Protein AF-A0A354W8C3-F1 (afdb_monomer)

Mean predicted aligned error: 6.42 Å

Foldseek 3Di:
DDKDKDAQDWADDVVVRDTDTARIFMADVQCVQPVPPPDDHPPVGDDGQETEHEDPDPPVVVCQQVCLVSVHQWYWYQDPLDIWIWGRDPRGTDTDPADPSCRPDDCPCLSVQQVVCVVVPSVSSVVSVVVVVVVD

pLDDT: mean 80.99, std 9.35, range [51.19, 94.44]

Nearest PDB structures (foldseek):
  6bn5-assembly2_B  TM=6.693E-01  e=8.030E-01  Homo sapiens
  5int-assembly1_A  TM=4.806E-01  e=3.051E-01  Bacillus anthracis
  2ddw-assembly1_A  TM=3.536E-01  e=6.203E-01  Escherichia coli
  5itd-assembly1_B  TM=3.626E-01  e=7.528E-01  Homo sapiens
  8v8i-assembly1_B  TM=3.710E-01  e=5.933E+00  Homo sapiens

Solvent-accessible surface area (backbone atoms only — not comparable to full-atom values): 8024 Å² total; per-residue (Å²): 90,79,68,49,75,49,52,79,45,78,45,48,30,73,94,75,74,44,73,46,76,40,70,28,35,31,21,51,86,53,28,86,84,44,68,90,49,94,72,87,50,47,83,89,36,83,53,47,45,33,34,47,42,76,62,86,58,83,70,66,71,77,41,53,64,53,44,36,74,62,57,35,50,30,40,37,39,40,49,99,70,39,71,44,39,27,35,56,56,96,74,44,72,45,79,45,98,69,48,87,89,47,73,88,58,82,67,76,62,51,31,57,59,38,51,78,21,50,88,70,33,68,69,45,25,51,52,54,51,55,53,51,50,61,76,95

Sequence (136 aa):
MNYRCLGSVLWQRPDLKISLEVDSCFYIQNLSAIEKKLTICLPENPPPDLVLEIDLTQKSLSRRSIYARLGIPEVWRCDQNKLKIYQLQGRDYQQTPRSLVFPEIALESLPQIINNNIKSGRTSVRREFQKWLITI

Structure (mmCIF, N/CA/C/O backbone):
data_AF-A0A354W8C3-F1
#
_entry.id   AF-A0A354W8C3-F1
#
loop_
_atom_site.group_PDB
_atom_site.id
_atom_site.type_symbol
_atom_site.label_atom_id
_atom_site.label_alt_id
_atom_site.label_comp_id
_atom_site.label_asym_id
_atom_site.label_entity_id
_atom_site.label_seq_id
_atom_site.pdbx_PDB_ins_code
_atom_site.Cartn_x
_atom_site.Cartn_y
_atom_site.Cartn_z
_atom_site.occupancy
_atom_site.B_iso_or_equiv
_atom_site.auth_seq_id
_atom_site.auth_comp_id
_atom_site.auth_asym_id
_atom_site.auth_atom_id
_atom_site.pdbx_PDB_model_num
ATOM 1 N N . MET A 1 1 ? 4.388 -7.373 12.159 1.00 74.56 1 MET A N 1
ATOM 2 C CA . MET A 1 1 ? 4.820 -7.513 10.741 1.00 74.56 1 MET A CA 1
ATOM 3 C C . MET A 1 1 ? 6.120 -6.745 10.423 1.00 74.56 1 MET A C 1
ATOM 5 O O . MET A 1 1 ? 6.284 -5.642 10.933 1.00 74.56 1 MET A O 1
ATOM 9 N N . ASN A 1 2 ? 6.999 -7.250 9.539 1.00 77.12 2 ASN A N 1
ATOM 10 C CA . ASN A 1 2 ? 8.089 -6.454 8.934 1.00 77.12 2 ASN A CA 1
ATOM 11 C C . ASN A 1 2 ? 7.598 -5.789 7.635 1.00 77.12 2 ASN A C 1
ATOM 13 O O . ASN A 1 2 ? 7.031 -6.465 6.784 1.00 77.12 2 ASN A O 1
ATOM 17 N N . TYR A 1 3 ? 7.817 -4.484 7.462 1.00 79.31 3 TYR A N 1
ATOM 18 C CA . TYR A 1 3 ? 7.469 -3.755 6.235 1.00 79.31 3 TYR A CA 1
ATOM 19 C C . TYR A 1 3 ? 8.381 -2.537 6.039 1.00 79.31 3 TYR A C 1
ATOM 21 O O . TYR A 1 3 ? 8.923 -1.998 7.006 1.00 79.31 3 TYR A O 1
ATOM 29 N N . ARG A 1 4 ? 8.511 -2.052 4.797 1.00 75.88 4 ARG A N 1
ATOM 30 C CA . ARG A 1 4 ? 9.119 -0.744 4.495 1.00 75.88 4 ARG A CA 1
ATOM 31 C C . ARG A 1 4 ? 8.042 0.188 3.957 1.00 75.88 4 ARG A C 1
ATOM 33 O O . ARG A 1 4 ? 7.475 -0.057 2.894 1.00 75.88 4 ARG A O 1
ATOM 40 N N . CYS A 1 5 ? 7.762 1.258 4.699 1.00 74.19 5 CYS A N 1
ATOM 41 C CA . CYS A 1 5 ? 6.906 2.344 4.233 1.00 74.19 5 CYS A CA 1
ATOM 42 C C . CYS A 1 5 ? 7.781 3.438 3.634 1.00 74.19 5 CYS A C 1
ATOM 4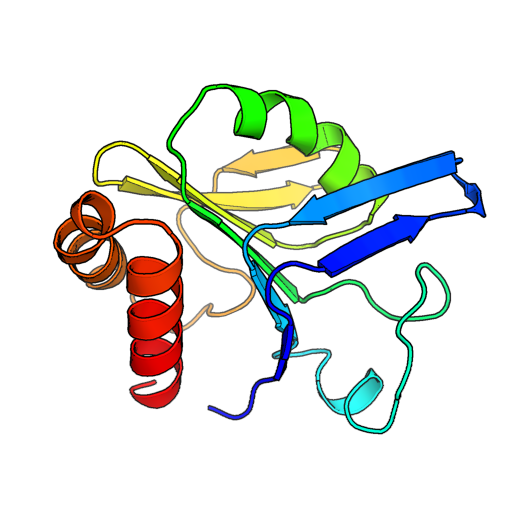4 O O . CYS A 1 5 ? 8.642 4.003 4.310 1.00 74.19 5 CYS A O 1
ATOM 46 N N . LEU A 1 6 ? 7.543 3.737 2.365 1.00 68.38 6 LEU A N 1
ATOM 47 C CA . LEU A 1 6 ? 8.066 4.940 1.748 1.00 68.38 6 LEU A CA 1
ATOM 48 C C . LEU A 1 6 ? 6.912 5.945 1.747 1.00 68.38 6 LEU A C 1
ATOM 50 O O . LEU A 1 6 ? 5.810 5.610 1.307 1.00 68.38 6 LEU A O 1
ATOM 54 N N . GLY A 1 7 ? 7.146 7.114 2.353 1.00 62.00 7 GLY A N 1
ATOM 55 C CA . GLY A 1 7 ? 6.153 8.179 2.531 1.00 62.00 7 GLY A CA 1
ATOM 56 C C . GLY A 1 7 ? 5.721 8.810 1.203 1.00 62.00 7 GLY A C 1
ATOM 57 O O . GLY A 1 7 ? 5.457 8.096 0.241 1.00 62.00 7 GLY A O 1
ATOM 58 N N . SER A 1 8 ? 5.671 10.146 1.124 1.00 59.25 8 SER A N 1
ATOM 59 C CA . SER A 1 8 ? 5.526 10.770 -0.197 1.00 59.25 8 SER A CA 1
ATOM 60 C C . SER A 1 8 ? 6.786 10.462 -1.007 1.00 59.25 8 SER A C 1
ATOM 62 O O . SER A 1 8 ? 7.889 10.869 -0.636 1.00 59.25 8 SER A O 1
ATOM 64 N N . VAL A 1 9 ? 6.615 9.668 -2.061 1.00 63.66 9 VAL A N 1
ATOM 65 C CA . VAL A 1 9 ? 7.665 9.302 -3.009 1.00 63.66 9 VAL A CA 1
ATOM 66 C C . VAL A 1 9 ? 7.144 9.533 -4.412 1.00 63.66 9 VAL A C 1
ATOM 68 O O . VAL A 1 9 ? 6.025 9.144 -4.752 1.00 63.66 9 VAL A O 1
ATOM 71 N N . LEU A 1 10 ? 7.988 10.160 -5.228 1.00 68.88 10 LEU A N 1
ATOM 72 C CA . LEU A 1 10 ? 7.761 10.297 -6.653 1.00 68.88 10 LEU A CA 1
ATOM 73 C C . LEU A 1 10 ? 8.177 8.997 -7.345 1.00 68.88 10 LEU A C 1
ATOM 75 O O . LEU A 1 10 ? 9.358 8.757 -7.586 1.00 68.88 10 LEU A O 1
ATOM 79 N N . TRP A 1 11 ? 7.201 8.160 -7.676 1.00 75.12 11 TRP A N 1
ATOM 80 C CA . TRP A 1 11 ? 7.421 6.986 -8.510 1.00 75.12 11 TRP A CA 1
ATOM 81 C C . TRP A 1 11 ? 7.598 7.409 -9.954 1.00 75.12 11 TRP A C 1
ATOM 83 O O . TRP A 1 11 ? 6.843 8.240 -10.456 1.00 75.12 11 TRP A O 1
ATOM 93 N N . GLN A 1 12 ? 8.583 6.831 -10.631 1.00 73.56 12 GLN A N 1
ATOM 94 C CA . GLN A 1 12 ? 8.883 7.144 -12.021 1.00 73.56 12 GLN A CA 1
ATOM 95 C C . GLN A 1 12 ? 8.979 5.855 -12.836 1.00 73.56 12 GLN A C 1
ATOM 97 O O . GLN A 1 12 ? 9.591 4.878 -12.408 1.00 73.56 12 GLN A O 1
ATOM 102 N N . ARG A 1 13 ? 8.374 5.883 -14.025 1.00 73.31 13 ARG A N 1
ATOM 103 C CA . ARG A 1 13 ? 8.561 4.916 -15.113 1.00 73.31 13 ARG A CA 1
ATOM 104 C C . ARG A 1 13 ? 9.083 5.693 -16.320 1.00 73.31 13 ARG A C 1
ATOM 106 O O . ARG A 1 13 ? 8.270 6.156 -17.131 1.00 73.31 13 ARG A O 1
ATOM 113 N N . PRO A 1 14 ? 10.405 5.935 -16.412 1.00 75.62 14 PRO A N 1
ATOM 114 C CA . PRO A 1 14 ? 10.983 6.727 -17.498 1.00 75.62 14 PRO A CA 1
ATOM 115 C C . PRO A 1 14 ? 10.682 6.129 -18.877 1.00 75.62 14 PRO A C 1
ATOM 117 O O . PRO A 1 14 ? 10.384 6.870 -19.813 1.00 75.62 14 PRO A O 1
ATOM 120 N N . ASP A 1 15 ? 10.650 4.796 -18.965 1.00 76.69 15 ASP A N 1
ATOM 121 C CA . ASP A 1 15 ? 10.252 4.017 -20.144 1.00 76.69 15 ASP A CA 1
ATOM 122 C C . ASP A 1 15 ? 8.844 4.373 -20.648 1.00 76.69 15 ASP A C 1
ATOM 124 O O . ASP A 1 15 ? 8.591 4.384 -21.851 1.00 76.69 15 ASP A O 1
ATOM 128 N N . LEU A 1 16 ? 7.933 4.723 -19.736 1.00 76.88 16 LEU A N 1
ATOM 129 C CA . LEU A 1 16 ? 6.551 5.097 -20.048 1.00 76.88 16 LEU A CA 1
ATOM 130 C C . LEU A 1 16 ? 6.290 6.612 -20.010 1.00 76.88 16 LEU A C 1
ATOM 132 O O . LEU A 1 16 ? 5.150 7.027 -20.253 1.00 76.88 16 LEU A O 1
ATOM 136 N N . LYS A 1 17 ? 7.310 7.424 -19.695 1.00 76.94 17 LYS A N 1
ATOM 137 C CA . LYS A 1 17 ? 7.222 8.876 -19.445 1.00 76.94 17 LYS A CA 1
ATOM 138 C C . LYS A 1 17 ? 6.139 9.245 -18.426 1.00 76.94 17 LYS A C 1
ATOM 140 O O . LYS A 1 17 ? 5.377 10.188 -18.635 1.00 76.94 17 LYS A O 1
ATOM 145 N N . ILE A 1 18 ? 6.052 8.491 -17.330 1.00 76.06 18 ILE A N 1
ATOM 146 C CA . ILE A 1 18 ? 5.102 8.776 -16.248 1.00 76.06 18 ILE A CA 1
ATOM 147 C C . ILE A 1 18 ? 5.835 8.983 -14.935 1.00 76.06 18 ILE A C 1
ATOM 149 O O . ILE A 1 18 ? 6.778 8.256 -14.615 1.00 76.06 18 ILE A O 1
ATOM 153 N N . SER A 1 19 ? 5.327 9.922 -14.146 1.00 74.12 19 SER A N 1
ATOM 154 C CA . SER A 1 19 ? 5.635 10.047 -12.733 1.00 74.12 19 SER A CA 1
ATOM 155 C C . SER A 1 19 ? 4.352 10.139 -11.907 1.00 74.12 19 SER A C 1
ATOM 157 O O . SER A 1 19 ? 3.322 10.625 -12.382 1.00 74.12 19 SER A O 1
ATOM 159 N N . LEU A 1 20 ? 4.400 9.634 -10.676 1.00 74.44 20 LEU A N 1
ATOM 160 C CA . LEU A 1 20 ? 3.288 9.690 -9.741 1.00 74.44 20 LEU A CA 1
ATOM 161 C C . LEU A 1 20 ? 3.794 9.869 -8.320 1.00 74.44 20 LEU A C 1
ATOM 163 O O . LEU A 1 20 ? 4.523 9.029 -7.799 1.00 74.44 20 LEU A O 1
ATOM 167 N N . GLU A 1 21 ? 3.364 10.948 -7.686 1.00 73.25 21 GLU A N 1
ATOM 168 C CA . GLU A 1 21 ? 3.491 11.096 -6.246 1.00 73.25 21 GLU A CA 1
ATOM 169 C C . GLU A 1 21 ? 2.325 10.367 -5.575 1.00 73.25 21 GLU A C 1
ATOM 171 O O . GLU A 1 21 ? 1.161 10.600 -5.922 1.00 73.25 21 GLU A O 1
ATOM 176 N N . VAL A 1 22 ? 2.649 9.471 -4.647 1.00 73.50 22 VAL A N 1
ATOM 177 C CA . VAL A 1 22 ? 1.672 8.711 -3.857 1.00 73.50 22 VAL A CA 1
ATOM 178 C C . VAL A 1 22 ? 1.735 9.159 -2.407 1.00 73.50 22 VAL A C 1
ATOM 180 O O . VAL A 1 22 ? 2.820 9.449 -1.905 1.00 73.50 22 VAL A O 1
ATOM 183 N N . ASP A 1 23 ? 0.594 9.205 -1.716 1.00 71.06 23 ASP A N 1
ATOM 184 C CA . ASP A 1 23 ? 0.568 9.637 -0.311 1.00 71.06 23 ASP A CA 1
ATOM 185 C C . ASP A 1 23 ? 1.371 8.671 0.580 1.00 71.06 23 ASP A C 1
ATOM 187 O O . ASP A 1 23 ? 2.087 9.082 1.505 1.00 71.06 23 ASP A O 1
ATOM 191 N N . SER A 1 24 ? 1.216 7.364 0.346 1.00 81.25 24 SER A N 1
ATOM 192 C CA . SER A 1 24 ? 1.921 6.297 1.061 1.00 81.25 24 SER A CA 1
ATOM 193 C C . SER A 1 24 ? 1.955 5.008 0.255 1.00 81.25 24 SER A C 1
ATOM 195 O O . SER A 1 24 ? 0.943 4.590 -0.308 1.00 81.25 24 SER A O 1
ATOM 197 N N . CYS A 1 25 ? 3.101 4.332 0.270 1.00 86.12 25 CYS A N 1
ATOM 198 C CA . CYS A 1 25 ? 3.245 3.002 -0.309 1.00 86.12 25 CYS A CA 1
ATOM 199 C C . CYS A 1 25 ? 4.025 2.065 0.618 1.00 86.12 25 CYS A C 1
ATOM 201 O O . CYS A 1 25 ? 4.861 2.498 1.421 1.00 86.12 25 CYS A O 1
ATOM 203 N N . PHE A 1 26 ? 3.718 0.777 0.519 1.00 88.06 26 PHE A N 1
ATOM 204 C CA . PHE A 1 26 ? 4.200 -0.244 1.437 1.00 88.06 26 PHE A CA 1
ATOM 205 C C . PHE A 1 26 ? 4.765 -1.423 0.654 1.00 88.06 26 PHE A C 1
ATOM 207 O O . PHE A 1 26 ? 4.094 -1.993 -0.206 1.00 88.06 26 PHE A O 1
ATOM 214 N N . TYR A 1 27 ? 6.002 -1.780 0.989 1.00 89.19 27 TYR A N 1
ATOM 215 C CA . TYR A 1 27 ? 6.626 -3.039 0.604 1.00 89.19 27 TYR A CA 1
ATOM 216 C C . TYR A 1 27 ? 6.516 -3.999 1.784 1.00 89.19 27 TYR A C 1
ATOM 218 O O . TYR A 1 27 ? 7.070 -3.742 2.857 1.00 89.19 27 TYR A O 1
ATOM 226 N N . ILE A 1 28 ? 5.762 -5.071 1.579 1.00 89.25 28 ILE A N 1
ATOM 227 C CA . ILE A 1 28 ? 5.424 -6.101 2.559 1.00 89.25 28 ILE A CA 1
ATOM 228 C C . ILE A 1 28 ? 5.897 -7.448 2.012 1.00 89.25 28 ILE A C 1
ATOM 230 O O . ILE A 1 28 ? 6.845 -8.019 2.541 1.00 89.25 28 ILE A O 1
ATOM 234 N N . GLN A 1 29 ? 5.317 -7.909 0.902 1.00 88.94 29 GLN A N 1
ATOM 235 C CA . GLN A 1 29 ? 5.716 -9.156 0.242 1.00 88.94 29 GLN A CA 1
ATOM 236 C C . GLN A 1 29 ? 7.000 -8.951 -0.573 1.00 88.94 29 GLN A C 1
ATOM 238 O O . GLN A 1 29 ? 7.904 -9.782 -0.539 1.00 88.94 29 GLN A O 1
ATOM 243 N N . ASN A 1 30 ? 7.137 -7.794 -1.228 1.00 89.81 30 ASN A N 1
ATOM 244 C CA . ASN A 1 30 ? 8.319 -7.424 -2.007 1.00 89.81 30 ASN A CA 1
ATOM 245 C C . ASN A 1 30 ? 9.456 -6.810 -1.165 1.00 89.81 30 ASN A C 1
ATOM 247 O O . ASN A 1 30 ? 10.426 -6.286 -1.718 1.00 89.81 30 ASN A O 1
ATOM 251 N N . LEU A 1 31 ? 9.369 -6.856 0.171 1.00 88.25 31 LEU A N 1
ATOM 252 C CA . LEU A 1 31 ? 10.340 -6.223 1.069 1.00 88.25 31 LEU A CA 1
ATOM 253 C C . LEU A 1 31 ? 11.775 -6.726 0.844 1.00 88.25 31 LEU A C 1
ATOM 255 O O . LEU A 1 31 ? 12.694 -5.915 0.717 1.00 88.25 31 LEU A O 1
ATOM 259 N N . SER A 1 32 ? 11.963 -8.042 0.731 1.00 87.00 32 SER A N 1
ATOM 260 C CA . SER A 1 32 ? 13.285 -8.666 0.559 1.00 87.00 32 SER A CA 1
ATOM 261 C C . SER A 1 32 ? 13.996 -8.229 -0.730 1.00 87.00 32 SER A C 1
ATOM 263 O O . SER A 1 32 ? 15.223 -8.173 -0.784 1.00 87.00 32 SER A O 1
ATOM 265 N N . ALA A 1 33 ? 13.239 -7.856 -1.765 1.00 86.75 33 ALA A N 1
ATOM 266 C CA . ALA A 1 33 ? 13.778 -7.418 -3.051 1.00 86.75 33 ALA A CA 1
ATOM 267 C C . ALA A 1 33 ? 14.290 -5.963 -3.041 1.00 86.75 33 ALA A C 1
ATOM 269 O O . ALA A 1 33 ? 15.051 -5.560 -3.930 1.00 86.75 33 ALA A O 1
ATOM 270 N N . ILE A 1 34 ? 13.871 -5.159 -2.057 1.00 87.25 34 ILE A N 1
ATOM 271 C CA . ILE A 1 34 ? 14.150 -3.715 -1.999 1.00 87.25 34 ILE A CA 1
ATOM 272 C C . ILE A 1 34 ? 14.824 -3.263 -0.700 1.00 87.25 34 ILE A C 1
ATOM 274 O O . ILE A 1 34 ? 15.304 -2.132 -0.642 1.00 87.25 34 ILE A O 1
ATOM 278 N N . GLU A 1 35 ? 14.897 -4.100 0.338 1.00 83.62 35 GLU A N 1
ATOM 279 C CA . GLU A 1 35 ? 15.437 -3.738 1.661 1.00 83.62 35 GLU A CA 1
ATOM 280 C C . GLU A 1 35 ? 16.862 -3.171 1.609 1.00 83.62 35 GLU A C 1
ATOM 282 O O . GLU A 1 35 ? 17.151 -2.165 2.250 1.00 83.62 35 GLU A O 1
ATOM 287 N N . LYS A 1 36 ? 17.734 -3.757 0.782 1.00 84.69 36 LYS A N 1
ATOM 288 C CA . LYS A 1 36 ? 19.144 -3.361 0.640 1.00 84.69 36 LYS A CA 1
ATOM 289 C C . LYS A 1 36 ? 19.367 -2.277 -0.416 1.00 84.69 36 LYS A C 1
ATOM 291 O O . LYS A 1 36 ? 20.509 -1.930 -0.708 1.00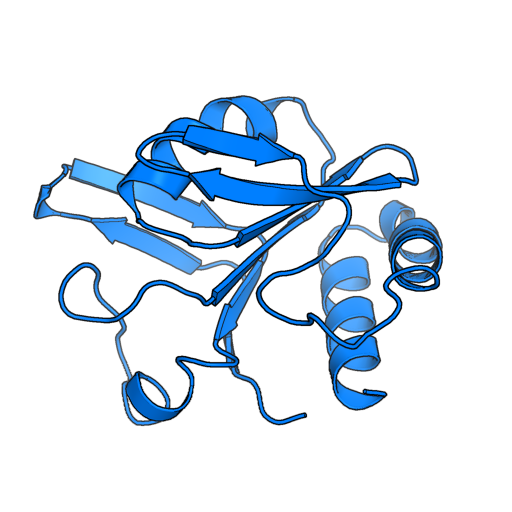 84.69 36 LYS A O 1
ATOM 296 N N . LYS A 1 37 ? 18.297 -1.755 -1.023 1.00 81.25 37 LYS A N 1
ATOM 297 C CA . LYS A 1 37 ? 18.387 -0.765 -2.099 1.00 81.25 37 LYS A CA 1
ATOM 298 C C . LYS A 1 37 ? 18.181 0.651 -1.562 1.00 81.25 37 LYS A C 1
ATOM 300 O O . LYS A 1 37 ? 17.191 0.945 -0.882 1.00 81.25 37 LYS A O 1
ATOM 305 N N . LEU A 1 38 ? 19.133 1.523 -1.900 1.00 76.62 38 LEU A N 1
ATOM 306 C CA . LEU A 1 38 ? 19.090 2.961 -1.610 1.00 76.62 38 LEU A CA 1
ATOM 307 C C . LEU A 1 38 ? 18.122 3.694 -2.546 1.00 76.62 38 LEU A C 1
ATOM 309 O O . LEU A 1 38 ? 17.396 4.577 -2.100 1.00 76.62 38 LEU A O 1
ATOM 313 N N . THR A 1 39 ? 18.063 3.263 -3.808 1.00 76.81 39 THR A N 1
ATOM 314 C CA . THR A 1 39 ? 17.165 3.798 -4.837 1.00 76.81 39 THR A CA 1
ATOM 315 C C . THR A 1 39 ? 16.312 2.670 -5.401 1.00 76.81 39 THR A C 1
ATOM 317 O O . THR A 1 39 ? 16.802 1.556 -5.597 1.00 76.81 39 THR A O 1
ATOM 320 N N . ILE A 1 40 ? 15.033 2.950 -5.644 1.00 79.25 40 ILE A N 1
ATOM 321 C CA . ILE A 1 40 ? 14.081 2.000 -6.218 1.00 79.25 40 ILE A CA 1
ATOM 322 C C . ILE A 1 40 ? 13.554 2.613 -7.512 1.00 79.25 40 ILE A C 1
ATOM 324 O O . ILE A 1 40 ? 12.922 3.668 -7.481 1.00 79.25 40 ILE A O 1
ATOM 328 N N . CYS A 1 41 ? 13.821 1.950 -8.634 1.00 79.06 41 CYS A N 1
ATOM 329 C CA . CYS A 1 41 ? 13.432 2.394 -9.968 1.00 79.06 41 CYS A CA 1
ATOM 330 C C . CYS A 1 41 ? 12.525 1.344 -10.607 1.00 79.06 41 CYS A C 1
ATOM 332 O O . CYS A 1 41 ? 12.855 0.162 -10.634 1.00 79.06 41 CYS A O 1
ATOM 334 N N . LEU A 1 42 ? 11.387 1.761 -11.157 1.00 79.75 42 LEU A N 1
ATOM 335 C CA . LEU A 1 42 ? 10.544 0.868 -11.949 1.00 79.75 42 LEU A CA 1
ATOM 336 C C . LEU A 1 42 ? 10.942 0.993 -13.432 1.00 79.75 42 LEU A C 1
ATOM 338 O O . LEU A 1 42 ? 11.202 2.114 -13.878 1.00 79.75 42 LEU A O 1
ATOM 342 N N . PRO A 1 43 ? 10.950 -0.099 -14.224 1.00 82.62 43 PRO A N 1
ATOM 343 C CA . PRO A 1 43 ? 10.533 -1.468 -13.887 1.00 82.62 43 PRO A CA 1
ATOM 344 C C . PRO A 1 43 ? 11.649 -2.391 -13.351 1.00 82.62 43 PRO A C 1
ATOM 346 O O . PRO A 1 43 ? 11.412 -3.582 -13.190 1.00 82.62 43 PRO A O 1
ATOM 349 N N . GLU A 1 44 ? 12.859 -1.886 -13.096 1.00 85.19 44 GLU A N 1
ATOM 350 C CA . GLU A 1 44 ? 14.001 -2.696 -12.619 1.00 85.19 44 GLU A CA 1
ATOM 351 C C . GLU A 1 44 ? 13.764 -3.328 -11.236 1.00 85.19 44 GLU A C 1
ATOM 353 O O . GLU A 1 44 ? 14.362 -4.342 -10.871 1.00 85.19 44 GLU A O 1
ATOM 358 N N . ASN A 1 45 ? 12.888 -2.711 -10.451 1.00 87.31 45 ASN A N 1
ATOM 359 C CA . ASN A 1 45 ? 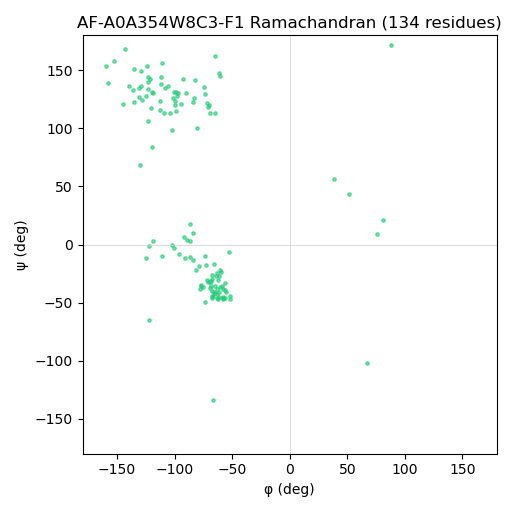12.419 -3.179 -9.163 1.00 87.31 45 ASN A CA 1
ATOM 360 C C . ASN A 1 45 ? 10.950 -3.596 -9.214 1.00 87.31 45 ASN A C 1
ATOM 362 O O . ASN A 1 45 ? 10.193 -3.070 -10.035 1.00 87.31 45 ASN A O 1
ATOM 366 N N . PRO A 1 46 ? 10.516 -4.475 -8.291 1.00 89.69 46 PRO A N 1
ATOM 367 C CA . PRO A 1 46 ? 9.094 -4.707 -8.116 1.00 89.69 46 PRO A CA 1
ATOM 368 C C . PRO A 1 46 ? 8.390 -3.410 -7.678 1.00 89.69 46 PRO A C 1
ATOM 370 O O . PRO A 1 46 ? 8.991 -2.597 -6.965 1.00 89.69 46 PRO A O 1
ATOM 373 N N . PRO A 1 47 ? 7.125 -3.209 -8.084 1.00 90.44 47 PRO A N 1
ATOM 374 C CA . PRO A 1 47 ? 6.291 -2.137 -7.557 1.00 90.44 47 PRO A CA 1
ATOM 375 C C . PRO A 1 47 ? 6.000 -2.354 -6.062 1.00 90.44 47 PRO A C 1
ATOM 377 O O . PRO A 1 47 ? 6.152 -3.471 -5.560 1.00 90.44 47 PRO A O 1
ATOM 380 N N . PRO A 1 48 ? 5.561 -1.312 -5.333 1.00 91.19 48 PRO A N 1
ATOM 381 C CA . PRO A 1 48 ? 5.061 -1.497 -3.976 1.00 91.19 48 PRO A CA 1
ATOM 382 C C . PRO A 1 48 ? 3.844 -2.426 -3.978 1.00 91.19 48 PRO A C 1
ATOM 384 O O . PRO A 1 48 ? 3.027 -2.369 -4.896 1.00 91.19 48 PRO A O 1
ATOM 387 N N . ASP A 1 49 ? 3.703 -3.239 -2.931 1.00 92.69 49 ASP A N 1
ATOM 388 C CA . ASP A 1 49 ? 2.598 -4.198 -2.799 1.00 92.69 49 ASP A CA 1
ATOM 389 C C . ASP A 1 49 ? 1.260 -3.492 -2.571 1.00 92.69 49 ASP A C 1
ATOM 391 O O . ASP A 1 49 ? 0.226 -3.910 -3.086 1.00 92.69 49 ASP A O 1
ATOM 395 N N . LEU A 1 50 ? 1.290 -2.403 -1.800 1.00 91.19 50 LEU A N 1
ATOM 396 C CA . LEU A 1 50 ? 0.110 -1.636 -1.430 1.00 91.19 50 LEU A CA 1
ATOM 397 C C . LEU A 1 50 ? 0.374 -0.138 -1.544 1.00 91.19 50 LEU A C 1
ATOM 399 O O . LEU A 1 50 ? 1.350 0.376 -0.993 1.00 91.19 50 LEU A O 1
ATOM 403 N N . VAL A 1 51 ? -0.552 0.579 -2.174 1.00 89.56 51 VAL A N 1
ATOM 404 C CA . VAL A 1 51 ? -0.662 2.039 -2.055 1.00 89.56 51 VAL A CA 1
ATOM 405 C C . VAL A 1 51 ? -1.888 2.399 -1.227 1.00 89.56 51 VAL A C 1
ATOM 407 O O . VAL A 1 51 ? -2.969 1.866 -1.458 1.00 89.56 51 VAL A O 1
ATOM 410 N N . LEU A 1 52 ? -1.726 3.329 -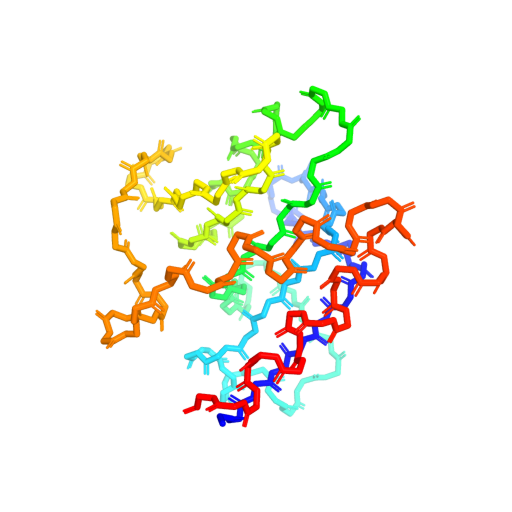0.285 1.00 86.62 52 LEU A N 1
ATOM 411 C CA . LEU A 1 52 ? -2.819 3.899 0.500 1.00 86.62 52 LEU A CA 1
ATOM 412 C C . LEU A 1 52 ? -3.052 5.351 0.075 1.00 86.62 52 LEU A C 1
ATOM 414 O O . LEU A 1 52 ? -2.220 6.219 0.333 1.00 86.62 52 LEU A O 1
ATOM 418 N N . GLU A 1 53 ? -4.209 5.610 -0.526 1.00 83.75 53 GLU A N 1
ATOM 419 C CA . GLU A 1 53 ? -4.676 6.945 -0.896 1.00 83.75 53 GLU A CA 1
ATOM 420 C C . GLU A 1 53 ? -5.681 7.456 0.143 1.00 83.75 53 GLU A C 1
ATOM 422 O O . GLU A 1 53 ? -6.739 6.852 0.375 1.00 83.75 53 GLU A O 1
ATOM 427 N N . ILE A 1 54 ? -5.351 8.589 0.766 1.00 78.62 54 ILE A N 1
ATOM 428 C CA . ILE A 1 54 ? -6.172 9.212 1.806 1.00 78.62 54 ILE A CA 1
ATOM 429 C C . ILE A 1 54 ? -6.913 10.375 1.155 1.00 78.62 54 ILE A C 1
ATOM 431 O O . ILE A 1 54 ? -6.370 11.463 0.937 1.00 78.62 54 ILE A O 1
ATOM 435 N N . ASP A 1 55 ? -8.166 10.126 0.794 1.00 69.12 55 ASP A N 1
ATOM 436 C CA . ASP A 1 55 ? -8.922 11.030 -0.051 1.00 69.12 55 ASP A CA 1
ATOM 437 C C . ASP A 1 55 ? -9.313 12.307 0.704 1.00 69.12 55 ASP A C 1
ATOM 439 O O . ASP A 1 55 ? -10.003 12.274 1.720 1.00 69.12 55 ASP A O 1
ATOM 443 N N . LEU A 1 56 ? -8.895 13.456 0.172 1.00 53.94 56 LEU A N 1
ATOM 444 C CA . LEU A 1 56 ? -9.515 14.749 0.478 1.00 53.94 56 LEU A CA 1
ATOM 445 C C . LEU A 1 56 ? -10.022 15.459 -0.795 1.00 53.94 56 LEU A C 1
ATOM 447 O O . LEU A 1 56 ? -10.598 16.533 -0.678 1.00 53.94 56 LEU A O 1
ATOM 451 N N . THR A 1 57 ? -9.851 14.892 -2.009 1.00 51.19 57 THR A N 1
ATOM 452 C CA . THR A 1 57 ? -10.350 15.489 -3.273 1.00 51.19 57 THR A CA 1
ATOM 453 C C . THR A 1 57 ? -10.475 14.469 -4.417 1.00 51.19 57 THR A C 1
ATOM 455 O O . THR A 1 57 ? -9.648 13.573 -4.531 1.00 51.19 57 THR A O 1
ATOM 458 N N . GLN A 1 58 ? -11.380 14.716 -5.377 1.00 51.34 58 GLN A N 1
ATOM 459 C CA . GLN A 1 58 ? -11.640 13.906 -6.591 1.00 51.34 58 GLN A CA 1
ATOM 460 C C . GLN A 1 58 ? -10.414 13.567 -7.488 1.00 51.34 58 GLN A C 1
ATOM 462 O O . GLN A 1 58 ? -10.541 12.778 -8.423 1.00 51.34 58 GLN A O 1
ATOM 467 N N . LYS A 1 59 ? -9.218 14.114 -7.218 1.00 55.91 59 LYS A N 1
ATOM 468 C CA . LYS A 1 59 ? -7.966 13.852 -7.960 1.00 55.91 59 LYS A CA 1
ATOM 469 C C . LYS A 1 59 ? -7.442 12.410 -7.837 1.00 55.91 59 LYS A C 1
ATOM 471 O O . LYS A 1 59 ? -6.611 12.011 -8.645 1.00 55.91 59 LYS A O 1
ATOM 476 N N . SER A 1 60 ? -7.897 11.628 -6.859 1.00 55.66 60 SER A N 1
ATOM 477 C CA . SER A 1 60 ? -7.472 10.230 -6.667 1.00 55.66 60 SER A CA 1
ATOM 478 C C . SER A 1 60 ? -8.037 9.278 -7.739 1.00 55.66 60 SER A C 1
ATOM 480 O O . SER A 1 60 ? -7.375 8.321 -8.142 1.00 55.66 60 SER A O 1
ATOM 482 N N . LEU A 1 61 ? -9.229 9.566 -8.280 1.00 55.97 61 LEU A N 1
ATOM 483 C CA . LEU A 1 61 ? -9.885 8.751 -9.315 1.00 55.97 61 LEU A CA 1
ATOM 484 C C . LEU A 1 61 ? -9.160 8.787 -10.667 1.00 55.97 61 LEU A C 1
ATOM 486 O O . LEU A 1 61 ? -9.090 7.761 -11.342 1.00 55.97 61 LEU A O 1
ATOM 490 N N . SER A 1 62 ? -8.576 9.928 -11.043 1.00 64.38 62 SER A N 1
ATOM 491 C CA . SER A 1 62 ? -7.881 10.090 -12.328 1.00 64.38 62 SER A CA 1
ATOM 492 C C . SER A 1 62 ? -6.523 9.382 -12.393 1.00 64.38 62 SER A C 1
ATOM 494 O O . SER A 1 62 ? -5.943 9.270 -13.470 1.00 64.38 62 SER A O 1
ATOM 496 N N . ARG A 1 63 ? -6.014 8.877 -11.261 1.00 76.25 63 ARG A N 1
ATOM 497 C CA . ARG A 1 63 ? -4.686 8.250 -11.159 1.00 76.25 63 ARG A CA 1
ATOM 498 C C . ARG A 1 63 ? -4.700 6.728 -11.274 1.00 76.25 63 ARG A C 1
ATOM 500 O O . ARG A 1 63 ? -3.634 6.140 -11.413 1.00 76.25 63 ARG A O 1
ATOM 507 N N . ARG A 1 64 ? -5.875 6.082 -11.287 1.00 79.00 64 ARG A N 1
ATOM 508 C CA . ARG A 1 64 ? -6.018 4.614 -11.440 1.00 79.00 64 ARG A CA 1
ATOM 509 C C . ARG A 1 64 ? -5.262 4.068 -12.643 1.00 79.00 64 ARG A C 1
ATOM 511 O O . ARG A 1 64 ? -4.492 3.124 -12.506 1.00 79.00 64 ARG A O 1
ATOM 518 N N . SER A 1 65 ? -5.408 4.720 -13.792 1.00 82.75 65 SER A N 1
ATOM 519 C CA . SER A 1 65 ? -4.695 4.346 -15.014 1.00 82.75 65 SER A CA 1
ATOM 520 C C . SER A 1 65 ? -3.174 4.468 -14.870 1.00 82.75 65 SER A C 1
ATOM 522 O O . SER A 1 65 ? -2.436 3.695 -15.476 1.00 82.75 65 SER A O 1
ATOM 524 N N . ILE A 1 66 ? -2.687 5.399 -14.045 1.00 84.44 66 ILE A N 1
ATOM 525 C CA . ILE A 1 66 ? -1.260 5.545 -13.756 1.00 84.44 66 ILE A CA 1
ATOM 526 C C . ILE A 1 66 ? -0.790 4.416 -12.838 1.00 84.44 66 ILE A C 1
ATOM 528 O O . ILE A 1 66 ? 0.181 3.755 -13.193 1.00 84.44 66 ILE A O 1
ATOM 532 N N . TYR A 1 67 ? -1.481 4.130 -11.727 1.00 87.56 67 TYR A N 1
ATOM 533 C CA . TYR A 1 67 ? -1.116 3.008 -10.846 1.00 87.56 67 TYR A CA 1
ATOM 534 C C . TYR A 1 67 ? -1.083 1.671 -11.605 1.00 87.56 67 TYR A C 1
ATOM 536 O O . TYR A 1 67 ? -0.150 0.886 -11.434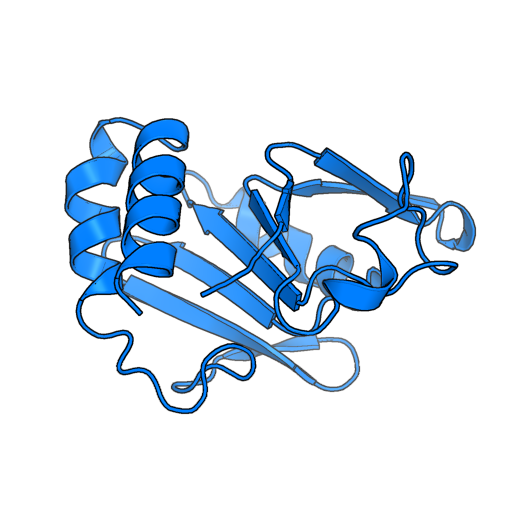 1.00 87.56 67 TYR A O 1
ATOM 544 N N . ALA A 1 68 ? -2.032 1.458 -12.523 1.00 89.06 68 ALA A N 1
ATOM 545 C CA . ALA A 1 68 ? -2.085 0.261 -13.357 1.00 89.06 68 ALA A CA 1
ATOM 546 C C . ALA A 1 68 ? -0.872 0.171 -14.295 1.00 89.06 68 ALA A C 1
ATOM 548 O O . ALA A 1 68 ? -0.257 -0.884 -14.421 1.00 89.06 68 ALA A O 1
ATOM 549 N N . ARG A 1 69 ? -0.466 1.295 -14.905 1.00 87.50 69 ARG A N 1
ATOM 550 C CA . ARG A 1 69 ? 0.755 1.374 -15.729 1.00 87.50 69 ARG A CA 1
ATOM 551 C C . ARG A 1 69 ? 2.039 1.213 -14.909 1.00 87.50 69 ARG A C 1
ATOM 553 O O . ARG A 1 69 ? 3.027 0.715 -15.442 1.00 87.50 69 ARG A O 1
ATOM 560 N N . LEU A 1 70 ? 2.032 1.610 -13.633 1.00 86.81 70 LEU A N 1
ATOM 561 C CA . LEU A 1 70 ? 3.119 1.330 -12.689 1.00 86.81 70 LEU A CA 1
ATOM 562 C C . LEU A 1 70 ? 3.156 -0.150 -12.264 1.00 86.81 70 LEU A C 1
ATOM 564 O O . LEU A 1 70 ? 4.193 -0.605 -11.792 1.00 86.81 70 LEU A O 1
ATOM 568 N N . GLY A 1 71 ? 2.067 -0.898 -12.469 1.00 89.00 71 GLY A N 1
ATOM 569 C CA . GLY A 1 71 ? 1.959 -2.319 -12.135 1.00 89.00 71 GLY A CA 1
ATOM 570 C C . GLY A 1 71 ? 1.646 -2.589 -10.665 1.00 89.00 71 GLY A C 1
ATOM 571 O O . GLY A 1 71 ? 1.931 -3.676 -10.177 1.00 89.00 71 GLY A O 1
ATOM 572 N N . ILE A 1 72 ? 1.094 -1.612 -9.942 1.00 90.88 72 ILE A N 1
ATOM 573 C CA . ILE A 1 72 ? 0.821 -1.751 -8.507 1.00 90.88 72 ILE A CA 1
ATOM 574 C C . ILE A 1 72 ? -0.331 -2.746 -8.306 1.00 90.88 72 ILE A C 1
ATOM 576 O O . ILE A 1 72 ? -1.431 -2.489 -8.802 1.00 90.88 72 ILE A O 1
ATOM 580 N N . PRO A 1 73 ? -0.125 -3.863 -7.591 1.00 93.94 73 PRO A N 1
ATOM 581 C CA . PRO A 1 73 ? -1.117 -4.928 -7.521 1.00 93.94 73 PRO A CA 1
ATOM 582 C C . PRO A 1 73 ? -2.348 -4.536 -6.695 1.00 93.94 73 PRO A C 1
ATOM 584 O O . PRO A 1 73 ? -3.456 -4.947 -7.041 1.00 93.94 73 PRO A O 1
ATOM 587 N N . GLU A 1 74 ? -2.193 -3.704 -5.659 1.00 94.06 74 GLU A N 1
ATOM 588 C CA . GLU A 1 74 ? -3.299 -3.296 -4.794 1.00 94.06 74 GLU A CA 1
ATOM 589 C C . GLU A 1 74 ? -3.249 -1.811 -4.396 1.00 94.06 74 GLU A C 1
ATOM 591 O O . GLU A 1 74 ? -2.211 -1.262 -4.022 1.00 94.06 74 GLU A O 1
ATOM 596 N N . VAL A 1 75 ? -4.409 -1.152 -4.457 1.00 91.12 75 VAL A N 1
ATOM 597 C CA . VAL A 1 75 ? -4.605 0.242 -4.044 1.00 91.12 7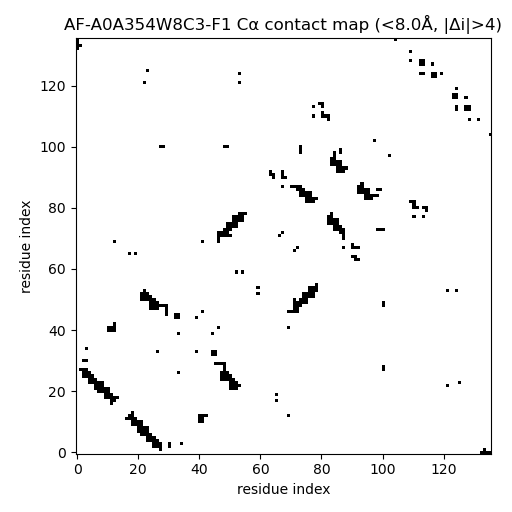5 VAL A CA 1
ATOM 598 C C . VAL A 1 75 ? -5.778 0.319 -3.076 1.00 91.12 75 VAL A C 1
ATOM 600 O O . VAL A 1 75 ? -6.898 -0.089 -3.386 1.00 91.12 75 VAL A O 1
ATOM 603 N N . TRP A 1 76 ? -5.541 0.879 -1.898 1.00 89.75 76 TRP A N 1
ATOM 604 C CA . TRP A 1 76 ? -6.569 1.167 -0.907 1.00 89.75 76 TRP A CA 1
ATOM 605 C C . TRP A 1 76 ? -6.931 2.637 -0.956 1.00 89.75 76 TRP A C 1
ATOM 607 O O . TRP A 1 76 ? -6.065 3.507 -0.909 1.00 89.75 76 TRP A O 1
ATOM 617 N N . ARG A 1 77 ? -8.230 2.918 -1.013 1.00 84.94 77 ARG A N 1
ATOM 618 C CA . ARG A 1 77 ? -8.760 4.278 -0.959 1.00 84.94 77 ARG A CA 1
ATOM 619 C C . ARG A 1 77 ? -9.650 4.437 0.252 1.00 84.94 77 ARG A C 1
ATOM 621 O O . ARG A 1 77 ? -10.585 3.659 0.444 1.00 84.94 77 ARG A O 1
ATOM 628 N N . CYS A 1 78 ? -9.394 5.489 1.011 1.00 79.12 78 CYS A N 1
ATOM 629 C CA . CYS A 1 78 ? -10.224 5.865 2.145 1.00 79.12 78 CYS A CA 1
ATOM 630 C C . CYS A 1 78 ? -11.077 7.065 1.767 1.00 79.12 78 CYS A C 1
ATOM 632 O O . CYS A 1 78 ? -10.542 8.141 1.525 1.00 79.12 78 CYS A O 1
ATOM 634 N N . ASP A 1 79 ? -12.388 6.864 1.695 1.00 72.19 79 ASP A N 1
ATOM 635 C CA . ASP A 1 79 ? -13.360 7.855 1.235 1.00 72.19 79 ASP A CA 1
ATOM 636 C C . ASP A 1 79 ? -14.556 7.861 2.187 1.00 72.19 79 ASP A C 1
ATOM 638 O O . ASP A 1 79 ? -15.166 6.811 2.393 1.00 72.19 79 ASP A O 1
ATOM 642 N N . GLN A 1 80 ? -14.868 9.023 2.775 1.00 67.94 80 GLN A N 1
ATOM 643 C CA . GLN A 1 80 ? -16.062 9.259 3.603 1.00 67.94 80 GLN A CA 1
ATOM 644 C C . GLN A 1 80 ? -16.425 8.077 4.512 1.00 67.94 80 GLN A C 1
ATOM 646 O O . GLN A 1 80 ? -17.521 7.519 4.458 1.00 67.94 80 GLN A O 1
ATOM 651 N N . ASN A 1 81 ? -15.479 7.666 5.344 1.00 68.69 81 ASN A N 1
ATOM 652 C CA . ASN A 1 81 ? -15.649 6.592 6.308 1.00 68.69 81 ASN A CA 1
ATOM 653 C C . ASN A 1 81 ? -15.632 5.152 5.801 1.00 68.69 81 ASN A C 1
ATOM 655 O O . ASN A 1 81 ? -15.863 4.235 6.590 1.00 68.69 81 ASN A O 1
ATOM 659 N N . LYS A 1 82 ? -15.280 4.926 4.536 1.00 78.25 82 LYS A N 1
ATOM 660 C CA . LYS A 1 82 ? -15.179 3.588 3.950 1.00 78.25 82 LYS A CA 1
ATOM 661 C C . LYS A 1 82 ? -13.785 3.337 3.388 1.00 78.25 82 LYS A C 1
ATOM 663 O O . LYS A 1 82 ? -13.246 4.155 2.642 1.00 78.25 82 LYS A O 1
ATOM 668 N N . LEU A 1 83 ? -13.240 2.167 3.710 1.00 85.31 83 LEU A N 1
ATOM 669 C CA . LEU A 1 83 ? -12.087 1.603 3.020 1.00 85.31 83 LEU A CA 1
ATOM 670 C C . LEU A 1 83 ? -12.590 0.876 1.770 1.00 85.31 83 LEU A C 1
ATOM 672 O O . LEU A 1 83 ? -13.436 -0.012 1.857 1.00 85.31 83 LEU A O 1
ATOM 676 N N . LYS A 1 84 ? -12.088 1.272 0.603 1.00 88.31 84 LYS A N 1
ATOM 677 C CA . LYS A 1 84 ? -12.335 0.600 -0.674 1.00 88.31 84 LYS A CA 1
ATOM 678 C C . LYS A 1 84 ? -11.023 -0.015 -1.141 1.00 88.31 84 LYS A C 1
ATOM 680 O O . LYS A 1 84 ? -10.035 0.703 -1.298 1.00 88.31 84 LYS A O 1
ATOM 685 N N . ILE A 1 85 ? -11.031 -1.321 -1.370 1.00 90.25 85 ILE A N 1
ATOM 686 C CA . ILE A 1 85 ? -9.871 -2.083 -1.833 1.00 90.25 85 ILE A CA 1
ATOM 687 C C . ILE A 1 85 ? -10.008 -2.272 -3.336 1.00 90.25 85 ILE A C 1
ATOM 689 O O . ILE A 1 85 ? -11.073 -2.655 -3.818 1.00 90.25 85 ILE A O 1
ATOM 693 N N . TYR A 1 86 ? -8.942 -1.978 -4.067 1.00 92.31 86 TYR A N 1
ATOM 694 C CA . TYR A 1 86 ? -8.876 -2.126 -5.509 1.00 92.31 86 TYR A CA 1
ATOM 695 C C . TYR A 1 86 ? -7.692 -3.002 -5.883 1.00 92.31 86 TYR A C 1
ATOM 697 O O . TYR A 1 86 ? -6.563 -2.700 -5.504 1.00 92.31 86 TYR A O 1
ATOM 705 N N . GLN A 1 87 ? -7.939 -4.040 -6.673 1.00 94.44 87 GLN A N 1
ATOM 706 C CA . GLN A 1 87 ? -6.907 -4.945 -7.171 1.00 94.44 87 GLN A CA 1
ATOM 707 C C . GLN A 1 87 ? -6.732 -4.783 -8.672 1.00 94.44 87 GLN A C 1
ATOM 709 O O . GLN A 1 87 ? -7.715 -4.644 -9.405 1.00 94.44 87 GLN A O 1
ATOM 714 N N . LEU A 1 88 ? -5.479 -4.786 -9.120 1.00 94.12 88 LEU A N 1
ATOM 715 C CA . LEU A 1 88 ? -5.141 -4.705 -10.533 1.00 94.12 88 LEU A CA 1
ATOM 716 C C . LEU A 1 88 ? -5.519 -6.020 -11.224 1.00 94.12 88 LEU A C 1
ATOM 718 O O . LEU A 1 88 ? -4.986 -7.079 -10.904 1.00 94.12 88 LEU A O 1
ATOM 722 N N . GLN A 1 89 ? -6.424 -5.945 -12.196 1.00 92.88 89 GLN A N 1
ATOM 723 C CA . GLN A 1 89 ? -6.833 -7.066 -13.036 1.00 92.88 89 GLN A CA 1
ATOM 724 C C . GLN A 1 89 ? -6.608 -6.696 -14.504 1.00 92.88 89 GLN A C 1
ATOM 726 O O . GLN A 1 89 ? -7.308 -5.867 -15.091 1.00 92.88 89 GLN A O 1
ATOM 731 N N . GLY A 1 90 ? -5.578 -7.290 -15.107 1.00 90.00 90 GLY A N 1
ATOM 732 C CA . GLY A 1 90 ? -5.140 -6.933 -16.454 1.00 90.00 90 GLY A CA 1
ATOM 733 C C . GLY A 1 90 ? -4.566 -5.516 -16.501 1.00 90.00 90 GLY A C 1
ATOM 734 O O . GLY A 1 90 ? -3.413 -5.303 -16.140 1.00 90.00 90 GLY A O 1
ATOM 735 N N . ARG A 1 91 ? -5.354 -4.550 -16.987 1.00 88.00 91 ARG A N 1
ATOM 736 C CA . ARG A 1 91 ? -4.929 -3.147 -17.173 1.00 88.00 91 ARG A CA 1
ATOM 737 C C . ARG A 1 91 ? -5.736 -2.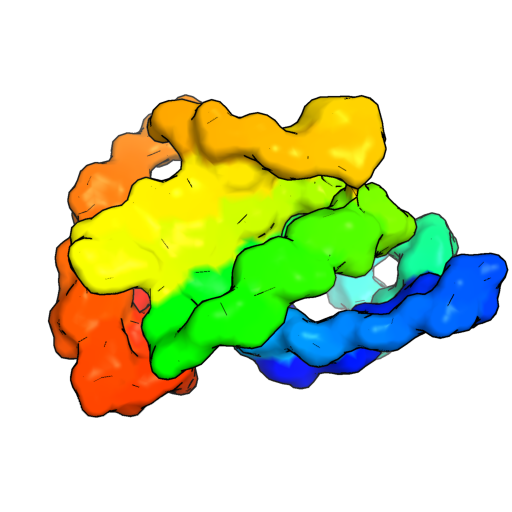139 -16.355 1.00 88.00 91 ARG A C 1
ATOM 739 O O . ARG A 1 91 ? -5.508 -0.942 -16.508 1.00 88.00 91 ARG A O 1
ATOM 746 N N . ASP A 1 92 ? -6.667 -2.601 -15.525 1.00 88.00 92 ASP A N 1
ATOM 747 C CA . ASP A 1 92 ? -7.521 -1.726 -14.723 1.00 88.00 92 ASP A CA 1
ATOM 748 C C . ASP A 1 92 ? -7.788 -2.314 -13.334 1.00 88.00 92 ASP A C 1
ATOM 750 O O . ASP A 1 92 ? -7.477 -3.472 -13.055 1.00 88.00 92 ASP A O 1
ATOM 754 N N . TYR A 1 93 ? -8.350 -1.499 -12.451 1.00 91.06 93 TYR A N 1
ATOM 755 C CA . TYR A 1 93 ? -8.637 -1.860 -11.075 1.00 91.06 93 TYR A CA 1
ATOM 756 C C . TYR A 1 93 ? -10.082 -2.298 -10.879 1.00 91.06 93 TYR A C 1
ATOM 758 O O . TYR A 1 93 ? -11.018 -1.566 -11.200 1.00 91.06 93 TYR A O 1
ATOM 766 N N . GLN A 1 94 ? -10.256 -3.446 -10.232 1.00 91.44 94 GLN A N 1
ATOM 767 C CA . GLN A 1 94 ? -11.552 -3.933 -9.773 1.00 91.44 94 GLN A CA 1
ATOM 768 C C . GLN A 1 94 ? -11.663 -3.767 -8.262 1.00 91.44 94 GLN A C 1
ATOM 770 O O . GLN A 1 94 ? -10.712 -4.043 -7.531 1.00 91.44 94 GLN A O 1
ATOM 775 N N . GLN A 1 95 ? -12.819 -3.298 -7.787 1.00 91.81 95 GLN A N 1
ATOM 776 C CA . GLN A 1 95 ? -13.061 -3.203 -6.351 1.00 91.81 95 GLN A CA 1
ATOM 777 C C . GLN A 1 95 ? -13.306 -4.604 -5.782 1.00 91.81 95 GLN A C 1
ATOM 779 O O . GLN A 1 95 ? -14.161 -5.330 -6.286 1.00 91.81 95 GLN A O 1
ATOM 784 N N . THR A 1 96 ? -12.603 -4.964 -4.710 1.00 91.38 96 THR A N 1
ATOM 785 C CA . THR A 1 96 ? -12.729 -6.270 -4.053 1.00 91.38 96 THR A CA 1
ATOM 786 C C . THR A 1 96 ? -13.069 -6.112 -2.567 1.00 91.38 96 THR A C 1
ATOM 788 O O . THR A 1 96 ? -12.768 -5.082 -1.962 1.00 91.38 96 THR A O 1
ATOM 791 N N . PRO A 1 97 ? -13.726 -7.108 -1.946 1.00 87.56 97 PRO A N 1
ATOM 792 C CA . PRO A 1 97 ? -13.987 -7.099 -0.506 1.00 87.56 97 PRO A CA 1
ATOM 793 C C . PRO A 1 97 ? -12.807 -7.629 0.326 1.00 87.56 97 PRO A C 1
ATOM 795 O O . PRO A 1 97 ? -12.812 -7.485 1.543 1.00 87.56 97 PRO A O 1
ATOM 798 N N . ARG A 1 98 ? -11.817 -8.271 -0.307 1.00 88.88 98 ARG A N 1
ATOM 799 C CA . ARG A 1 98 ? -10.662 -8.898 0.350 1.00 88.88 98 ARG A CA 1
ATOM 800 C C . ARG A 1 98 ? -9.368 -8.318 -0.194 1.00 88.88 98 ARG A C 1
ATOM 802 O O . ARG A 1 98 ? -9.285 -8.043 -1.390 1.00 88.88 98 ARG A O 1
ATOM 809 N N . SER A 1 99 ? -8.379 -8.175 0.681 1.00 91.75 99 SER A N 1
ATOM 810 C CA . SER A 1 99 ? -7.027 -7.762 0.314 1.00 91.75 99 SER A CA 1
ATOM 811 C C . SER A 1 99 ? -6.209 -8.945 -0.200 1.00 91.75 99 SER A C 1
ATOM 813 O O . SER A 1 99 ? -6.304 -10.055 0.315 1.00 91.75 99 SER A O 1
ATOM 815 N N . LEU A 1 100 ? -5.395 -8.686 -1.217 1.00 91.81 100 LEU A N 1
ATOM 816 C CA . LEU A 1 100 ? -4.345 -9.560 -1.727 1.00 91.81 100 LEU A CA 1
ATOM 817 C C . LEU A 1 100 ? -3.120 -9.511 -0.811 1.00 91.81 100 LEU A C 1
ATOM 819 O O . LEU A 1 100 ? -2.429 -10.509 -0.633 1.00 91.81 100 LEU A O 1
ATOM 823 N N . VAL A 1 101 ? -2.851 -8.337 -0.239 1.00 91.38 101 VAL A N 1
ATOM 824 C CA . VAL A 1 101 ? -1.689 -8.083 0.615 1.00 91.38 101 VAL A CA 1
ATOM 825 C C . VAL A 1 101 ? -1.891 -8.671 2.012 1.00 91.38 101 VAL A C 1
ATOM 827 O O . VAL A 1 101 ? -0.947 -9.197 2.596 1.00 91.38 101 VAL A O 1
ATOM 830 N N . PHE A 1 102 ? -3.128 -8.638 2.509 1.00 89.44 102 PHE A N 1
ATOM 831 C CA . PHE A 1 102 ? -3.535 -9.139 3.820 1.00 89.44 102 PHE A CA 1
ATOM 832 C C . PHE A 1 102 ? -4.764 -10.064 3.708 1.00 89.44 102 PHE A C 1
ATOM 834 O O . PHE A 1 102 ? -5.857 -9.693 4.143 1.00 89.44 102 PHE A O 1
ATOM 841 N N . PRO A 1 103 ? -4.623 -11.263 3.113 1.00 85.81 103 PRO A N 1
ATOM 842 C CA . PRO A 1 103 ? -5.754 -12.148 2.821 1.00 85.81 103 PRO A CA 1
ATOM 843 C C . PRO A 1 103 ? -6.436 -12.722 4.071 1.00 85.81 103 PRO A C 1
ATOM 845 O O . PRO A 1 103 ? -7.625 -13.035 4.024 1.00 85.81 103 PRO A O 1
ATOM 848 N N . GLU A 1 104 ? -5.704 -12.842 5.180 1.00 85.00 104 GLU A N 1
ATOM 849 C CA . GLU A 1 104 ? -6.180 -13.458 6.428 1.00 85.00 104 GLU A CA 1
ATOM 850 C C . GLU A 1 104 ? -6.614 -12.439 7.492 1.00 85.00 104 GLU A C 1
ATOM 852 O O . GLU A 1 104 ? -7.093 -12.818 8.558 1.00 85.00 104 GLU A O 1
ATOM 857 N N . ILE A 1 105 ? -6.462 -11.139 7.225 1.00 81.62 105 ILE A N 1
ATOM 858 C CA . ILE A 1 105 ? -6.718 -10.098 8.222 1.00 81.62 105 ILE A CA 1
ATOM 859 C C . ILE A 1 105 ? -8.080 -9.460 7.973 1.00 81.62 105 ILE A C 1
ATOM 861 O O . ILE A 1 105 ? -8.362 -8.941 6.892 1.00 81.62 105 ILE A O 1
ATOM 865 N N . ALA A 1 106 ? -8.912 -9.440 9.014 1.00 79.06 106 ALA A N 1
ATOM 866 C CA . ALA A 1 106 ? -10.149 -8.675 9.015 1.00 79.06 106 ALA A CA 1
ATOM 867 C C . ALA A 1 106 ? -9.829 -7.170 9.048 1.00 79.06 106 ALA A C 1
ATOM 869 O O . ALA A 1 106 ? -9.312 -6.637 10.029 1.00 79.06 106 ALA A O 1
ATOM 870 N N . LEU A 1 107 ? -10.156 -6.465 7.965 1.00 82.38 107 LEU A N 1
ATOM 871 C CA . LEU A 1 107 ? -9.877 -5.031 7.796 1.00 82.38 107 LEU A CA 1
ATOM 872 C C . LEU A 1 107 ? -10.976 -4.134 8.392 1.00 82.38 107 LEU A C 1
ATOM 874 O O . LEU A 1 107 ? -11.082 -2.959 8.055 1.00 82.38 107 LEU A O 1
ATOM 878 N N . GLU A 1 108 ? -1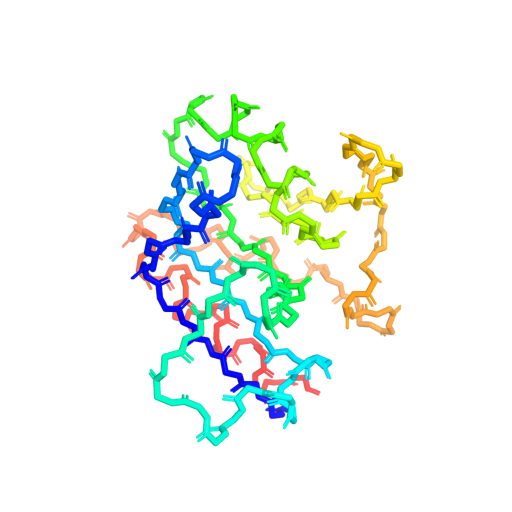1.813 -4.680 9.270 1.00 77.25 108 GLU A N 1
ATOM 879 C CA . GLU A 1 108 ? -13.021 -4.038 9.803 1.00 77.25 108 GLU A CA 1
ATOM 880 C C . GLU A 1 108 ? -12.708 -2.846 10.719 1.00 77.25 108 GLU A C 1
ATOM 882 O O . GLU A 1 108 ? -13.448 -1.862 10.742 1.00 77.25 108 GLU A O 1
ATOM 887 N N . SER A 1 109 ? -11.579 -2.894 11.434 1.00 74.69 109 SER A N 1
ATOM 888 C CA . SER A 1 109 ? -11.134 -1.832 12.347 1.00 74.69 109 SER A CA 1
ATOM 889 C C . SER A 1 109 ? -10.436 -0.668 11.634 1.00 74.69 109 SER A C 1
ATOM 891 O O . SER A 1 109 ? -10.406 0.455 12.147 1.00 74.69 109 SER A O 1
ATOM 893 N N . LEU A 1 110 ? -9.912 -0.895 10.427 1.00 80.25 110 LEU A N 1
ATOM 894 C CA . LEU A 1 110 ? -9.154 0.103 9.672 1.00 80.25 110 LEU A CA 1
ATOM 895 C C . LEU A 1 110 ? -9.957 1.349 9.293 1.00 80.25 110 LEU A C 1
ATOM 897 O O . LEU A 1 110 ? -9.450 2.449 9.525 1.00 80.25 110 LEU A O 1
ATOM 901 N N . PRO A 1 111 ? -11.190 1.246 8.752 1.00 79.88 111 PRO A N 1
ATOM 902 C CA . PRO A 1 111 ? -12.010 2.418 8.480 1.00 79.88 111 PRO A CA 1
ATOM 903 C C . PRO A 1 111 ? -12.132 3.325 9.705 1.00 79.88 111 PRO A C 1
ATOM 905 O O . PRO A 1 111 ? -11.952 4.533 9.592 1.00 79.88 111 PRO A O 1
ATOM 908 N N . GLN A 1 112 ? -12.362 2.759 10.891 1.00 78.75 112 GLN A N 1
ATOM 909 C CA . GLN A 1 112 ? -12.519 3.534 12.120 1.00 78.75 112 GLN A CA 1
ATOM 910 C C . GLN A 1 112 ? -11.221 4.241 12.534 1.00 78.75 112 GLN A C 1
ATOM 912 O O . GLN A 1 112 ? -11.253 5.434 12.843 1.00 78.75 112 GLN A O 1
ATOM 917 N N . ILE A 1 113 ? -10.080 3.544 12.479 1.00 79.06 113 ILE A N 1
ATOM 918 C CA . ILE A 1 113 ? -8.754 4.130 12.744 1.00 79.06 113 ILE A CA 1
ATOM 919 C C . ILE A 1 113 ? -8.507 5.321 11.813 1.00 79.06 113 ILE A C 1
ATOM 921 O O . ILE A 1 113 ? -8.094 6.395 12.257 1.00 79.06 113 ILE A O 1
ATOM 925 N N . ILE A 1 114 ? -8.808 5.157 10.528 1.00 78.19 114 ILE A N 1
ATOM 926 C CA . ILE A 1 114 ? -8.584 6.180 9.510 1.00 78.19 114 ILE A CA 1
ATOM 927 C C . ILE A 1 114 ? -9.512 7.381 9.731 1.00 78.19 114 ILE A C 1
ATOM 929 O O . ILE A 1 114 ? -9.049 8.521 9.730 1.00 78.19 114 ILE A O 1
ATOM 933 N N . ASN A 1 115 ? -10.791 7.151 10.026 1.00 75.75 115 ASN A N 1
ATOM 934 C CA . ASN A 1 115 ? -11.783 8.215 10.227 1.00 75.75 115 ASN A CA 1
ATOM 935 C C . ASN A 1 115 ? -11.508 9.075 11.448 1.00 75.75 115 ASN A C 1
ATOM 937 O O . ASN A 1 115 ? -11.629 10.298 11.381 1.00 75.75 115 ASN A O 1
ATOM 941 N N . ASN A 1 116 ? -11.091 8.449 12.548 1.00 80.75 116 ASN A N 1
ATOM 942 C CA . ASN A 1 116 ? -10.735 9.167 13.768 1.00 80.75 116 ASN A CA 1
ATOM 943 C C . ASN A 1 116 ? -9.569 10.139 13.540 1.00 80.75 116 ASN A C 1
ATOM 945 O O . ASN A 1 116 ? -9.423 11.115 14.269 1.00 80.75 116 ASN A O 1
ATOM 949 N N . ASN A 1 117 ? -8.767 9.897 12.500 1.00 79.75 117 ASN A N 1
ATOM 950 C CA . ASN A 1 117 ? -7.552 10.644 12.209 1.00 79.75 117 ASN A CA 1
ATOM 951 C C . ASN A 1 117 ? -7.644 11.511 10.952 1.00 79.75 117 ASN A C 1
ATOM 953 O O . ASN A 1 117 ? -6.766 12.344 10.734 1.00 79.75 117 ASN A O 1
ATOM 957 N N . ILE A 1 118 ? -8.701 11.373 10.144 1.00 75.44 118 ILE A N 1
ATOM 958 C CA . ILE A 1 118 ? -8.823 12.084 8.865 1.00 75.44 118 ILE A CA 1
ATOM 959 C C . ILE A 1 118 ? -8.922 13.602 9.063 1.00 75.44 118 ILE A C 1
ATOM 961 O O . ILE A 1 118 ? -8.320 14.363 8.307 1.00 75.44 118 ILE A O 1
ATOM 965 N N . LYS A 1 119 ? -9.588 14.048 10.143 1.00 75.56 119 LYS A N 1
ATOM 966 C CA . LYS A 1 119 ? -9.670 15.467 10.541 1.00 75.56 119 LYS A CA 1
ATOM 967 C C . LYS A 1 119 ? -8.307 16.055 10.909 1.00 75.56 119 LYS A C 1
ATOM 969 O O . LYS A 1 119 ? -8.097 17.252 10.760 1.00 75.56 119 LYS A O 1
ATOM 974 N N . SER A 1 120 ? -7.384 15.213 11.365 1.00 79.31 120 SER A N 1
ATOM 975 C CA . SER A 1 120 ? -6.010 15.585 11.714 1.00 79.31 120 SER A CA 1
ATOM 976 C C . SER A 1 120 ? -5.059 15.540 10.509 1.00 79.31 120 SER A C 1
ATOM 978 O O . SER A 1 120 ? -3.862 15.784 10.657 1.00 79.31 120 SER A O 1
ATOM 980 N N . GLY A 1 121 ? -5.576 15.242 9.311 1.00 77.50 121 GLY A N 1
ATOM 981 C CA . GLY A 1 121 ? -4.837 15.256 8.053 1.00 77.50 121 GLY A CA 1
ATOM 982 C C . GLY A 1 121 ? -4.131 13.941 7.703 1.00 77.50 121 GLY A C 1
ATOM 983 O O . GLY A 1 121 ? -4.040 13.001 8.497 1.00 77.50 121 GLY A O 1
ATOM 984 N N . ARG A 1 122 ? -3.592 13.888 6.475 1.00 77.81 122 ARG A N 1
ATOM 985 C CA . ARG A 1 122 ? -3.003 12.678 5.864 1.00 77.81 122 ARG A CA 1
ATOM 986 C C . ARG A 1 122 ? -1.862 12.073 6.683 1.00 77.81 122 ARG A C 1
ATOM 988 O O . ARG A 1 122 ? -1.772 10.856 6.810 1.00 77.81 122 ARG A O 1
ATOM 995 N N . THR A 1 123 ? -1.021 12.909 7.291 1.00 81.06 123 THR A N 1
ATOM 996 C CA . THR A 1 123 ? 0.101 12.452 8.126 1.00 81.06 123 THR A CA 1
ATOM 997 C C . THR A 1 123 ? -0.373 11.684 9.361 1.00 81.06 123 THR A C 1
ATOM 999 O O . THR A 1 123 ? 0.246 10.681 9.716 1.00 81.06 123 THR A O 1
ATOM 1002 N N . SER A 1 124 ? -1.473 12.111 9.997 1.00 83.31 124 SER A N 1
ATOM 1003 C CA . SER A 1 124 ? -2.024 11.407 11.164 1.00 83.31 124 SER A CA 1
ATOM 1004 C C . SER A 1 124 ? -2.565 10.042 10.761 1.00 83.31 124 SER A C 1
ATOM 1006 O O . SER A 1 124 ? -2.223 9.038 11.378 1.00 83.31 124 SER A O 1
ATOM 1008 N N . VAL A 1 125 ? -3.331 9.988 9.668 1.00 80.81 125 VAL A N 1
ATOM 1009 C CA . VAL A 1 125 ? -3.856 8.730 9.123 1.00 80.81 125 VAL A CA 1
ATOM 1010 C C . VAL A 1 125 ? -2.725 7.761 8.776 1.00 80.81 125 VAL A C 1
ATOM 1012 O O . VAL A 1 125 ? -2.769 6.608 9.195 1.00 80.81 125 VAL A O 1
ATOM 1015 N N . ARG A 1 126 ? -1.674 8.226 8.086 1.00 81.50 126 ARG A N 1
ATOM 1016 C CA . ARG A 1 126 ? -0.502 7.398 7.759 1.00 81.50 126 ARG A CA 1
ATOM 1017 C C . ARG A 1 126 ? 0.159 6.821 9.009 1.00 81.50 126 ARG A C 1
ATOM 1019 O O . ARG A 1 126 ? 0.502 5.644 9.029 1.00 81.50 126 ARG A O 1
ATOM 1026 N N . ARG A 1 127 ? 0.345 7.638 10.048 1.00 85.00 127 ARG A N 1
ATOM 1027 C CA . ARG A 1 127 ? 0.958 7.200 11.308 1.00 85.00 127 ARG A CA 1
ATOM 1028 C C . ARG A 1 127 ? 0.114 6.137 12.006 1.00 85.00 127 ARG A C 1
ATOM 1030 O O . ARG A 1 127 ? 0.657 5.133 12.452 1.00 85.00 127 ARG A O 1
ATOM 1037 N N . GLU A 1 128 ? -1.195 6.340 12.109 1.00 86.38 128 GLU A N 1
ATOM 1038 C CA . GLU A 1 128 ? -2.057 5.351 12.761 1.00 86.38 128 GLU A CA 1
ATOM 1039 C C . GLU A 1 128 ? -2.188 4.070 11.932 1.00 86.38 128 GLU A C 1
ATOM 1041 O O . GLU A 1 128 ? -2.223 2.982 12.497 1.00 86.38 128 GLU A O 1
ATOM 1046 N N . PHE A 1 129 ? -2.140 4.166 10.602 1.00 85.62 129 PHE A N 1
ATOM 1047 C CA . PHE A 1 129 ? -2.033 2.996 9.734 1.00 85.62 129 PHE A CA 1
ATOM 1048 C C . PHE A 1 129 ? -0.738 2.209 9.983 1.00 85.62 129 PHE A C 1
ATOM 1050 O O . PHE A 1 129 ? -0.765 0.992 10.137 1.00 85.62 129 PHE A O 1
ATOM 1057 N N . GLN A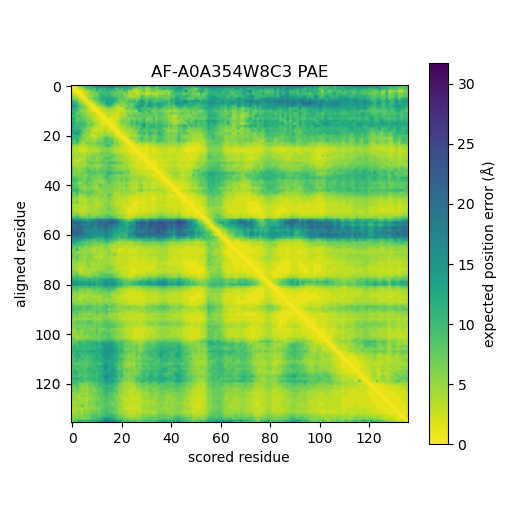 1 130 ? 0.400 2.899 10.093 1.00 84.50 130 GLN A N 1
ATOM 1058 C CA . GLN A 1 130 ? 1.683 2.279 10.439 1.00 84.50 130 GLN A CA 1
ATOM 1059 C C . GLN A 1 130 ? 1.658 1.604 11.818 1.00 84.50 130 GLN A C 1
ATOM 1061 O O . GLN A 1 130 ? 2.252 0.539 11.985 1.00 84.50 130 GLN A O 1
ATOM 1066 N N . LYS A 1 131 ? 0.954 2.192 12.795 1.00 86.88 131 LYS A N 1
ATOM 1067 C CA . LYS A 1 131 ? 0.722 1.559 14.102 1.00 86.88 131 LYS A CA 1
ATOM 1068 C C . LYS A 1 131 ? -0.178 0.333 13.993 1.00 86.88 131 LYS A C 1
ATOM 1070 O O . LYS A 1 131 ? 0.084 -0.667 14.640 1.00 86.88 131 LYS A O 1
ATOM 1075 N N . TRP A 1 132 ? -1.214 0.377 13.166 1.00 86.06 132 TRP A N 1
ATOM 1076 C CA . TRP A 1 132 ? -2.045 -0.797 12.928 1.00 86.06 132 TRP A CA 1
ATOM 1077 C C . TRP A 1 132 ? -1.232 -1.947 12.305 1.00 86.06 132 TRP A C 1
ATOM 1079 O O . TRP A 1 132 ? -1.323 -3.078 12.772 1.00 86.06 132 TRP A O 1
ATOM 1089 N N . LEU A 1 133 ? -0.335 -1.657 11.354 1.00 84.00 133 LEU A N 1
ATOM 1090 C CA . LEU A 1 133 ? 0.541 -2.665 10.735 1.00 84.00 133 LEU A CA 1
ATOM 1091 C C . LEU A 1 133 ? 1.466 -3.410 11.717 1.00 84.00 133 LEU A C 1
ATOM 1093 O O . LEU A 1 133 ? 1.925 -4.503 11.397 1.00 84.00 133 LEU A O 1
ATOM 1097 N N . ILE A 1 134 ? 1.785 -2.829 12.878 1.00 83.94 134 ILE A N 1
ATOM 1098 C CA . ILE A 1 134 ? 2.586 -3.507 13.916 1.00 83.94 134 ILE A CA 1
ATOM 1099 C C . ILE A 1 134 ? 1.727 -4.273 14.931 1.00 83.94 134 ILE A C 1
ATOM 1101 O O . ILE A 1 134 ? 2.280 -5.043 15.709 1.00 83.94 134 ILE A O 1
ATOM 1105 N N . THR A 1 135 ? 0.404 -4.068 14.936 1.00 80.88 135 THR A N 1
ATOM 1106 C CA . THR A 1 135 ? -0.542 -4.817 15.790 1.00 80.88 135 THR A CA 1
ATOM 1107 C C . THR A 1 135 ? -1.019 -6.126 15.166 1.00 80.88 135 THR A C 1
ATOM 1109 O O . THR A 1 135 ? -1.641 -6.931 15.855 1.00 80.88 135 THR A O 1
ATOM 1112 N N . ILE A 1 136 ? -0.718 -6.320 13.880 1.00 74.25 136 ILE A N 1
ATOM 1113 C CA . ILE A 1 136 ? -0.957 -7.536 13.098 1.00 74.25 136 ILE A CA 1
ATOM 1114 C C . ILE A 1 136 ? 0.358 -8.293 12.853 1.00 74.25 136 ILE A C 1
ATOM 1116 O O . ILE A 1 136 ? 0.280 -9.531 12.769 1.00 74.25 136 ILE A O 1
#

Radius of gyration: 14.25 Å; Cα contacts (8 Å, |Δi|>4): 222; chains: 1; bounding box: 35×29×36 Å

Secondary structure (DSSP, 8-state):
---EEE-SEEEEEGGGTEEEEES-EEESTTHHHHTT-S---TTTSPPPSEEEEE-SSGGGGGGHHHHHHHT-SEEEEEETTEEEEEEEETTEEEEESS-SSSTTS-TTSHHHHHHHHHTT-HHHHHHHHHHHHHH-